Protein AF-A0A6N4RDK8-F1 (afdb_monomer_lite)

pLDDT: mean 70.35, std 12.53, range [32.69, 92.62]

Radius of gyration: 34.6 Å; chains: 1; bounding box: 75×18×101 Å

Organism: Blastochloris viridis (NCBI:txid1079)

Foldseek 3Di:
DDPPPVVCVPVVVNVVVVVVVVVCLLDVVVVVVVLVVLVVVLVVVLVVLVVVLVVVLVVLVVVVVVVVVVLVVVLVVCLVPADDDVSNVVSVVVSVVVVVVVVVVSVVVNVVSVVVSVVVNCVSVVVSVVSVVVSVVVSVVSNVVSVVVVVVVPPDD

InterPro domains:
  IPR010127 Phasin, subfamily 1 [TIGR01841] (52-134)
  IPR018968 Phasin [PF09361] (33-128)

Secondary structure (DSSP, 8-state):
-----HHHHS-HHHHHHHHHHHHHHHS-HHHHHHHHHHHHHHHHHHHHHHHHHHHHHHHHHHHHHHHHHHHHHHHHHHHHT--SHHHHHHHHHHHHHHHHHHHHHHHHHHHHHHHHHHHHHHHHHHHHHHHHHHHHHHHHHHHHHHHHHHHHHHS--

Structure (mmCIF, N/CA/C/O backbone):
data_AF-A0A6N4RDK8-F1
#
_entry.id   AF-A0A6N4RDK8-F1
#
loop_
_atom_site.group_PDB
_atom_site.id
_atom_site.type_symbol
_atom_site.label_atom_id
_atom_site.label_alt_id
_atom_site.label_comp_id
_atom_site.label_asym_id
_atom_site.label_entity_id
_atom_site.label_seq_id
_atom_site.pdbx_PDB_ins_code
_atom_site.Cartn_x
_atom_site.Cartn_y
_atom_site.Cartn_z
_atom_site.occupancy
_atom_site.B_iso_or_equiv
_atom_site.auth_seq_id
_atom_site.auth_comp_id
_atom_site.auth_asym_id
_atom_site.auth_atom_id
_atom_site.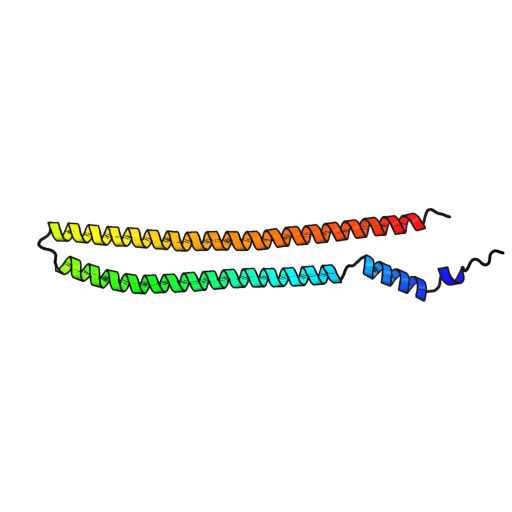pdbx_PDB_model_num
ATOM 1 N N . MET A 1 1 ? 51.344 -2.797 -62.886 1.00 38.66 1 MET A N 1
ATOM 2 C CA . MET A 1 1 ? 50.308 -3.415 -62.033 1.00 38.66 1 MET A CA 1
ATOM 3 C C . MET A 1 1 ? 49.682 -2.332 -61.167 1.00 38.66 1 MET A C 1
ATOM 5 O O . MET A 1 1 ? 50.217 -2.037 -60.115 1.00 38.66 1 MET A O 1
ATOM 9 N N . PHE A 1 2 ? 48.599 -1.712 -61.633 1.00 48.34 2 PHE A N 1
ATOM 10 C CA . PHE A 1 2 ? 47.701 -0.888 -60.812 1.00 48.34 2 PHE A CA 1
ATOM 11 C C . PHE A 1 2 ? 46.300 -1.013 -61.411 1.00 48.34 2 PHE A C 1
ATOM 13 O O . PHE A 1 2 ? 45.778 -0.095 -62.032 1.00 48.34 2 PHE A O 1
ATOM 20 N N . THR A 1 3 ? 45.703 -2.197 -61.294 1.00 42.75 3 THR A N 1
ATOM 21 C CA . THR A 1 3 ? 44.257 -2.352 -61.468 1.00 42.75 3 THR A CA 1
ATOM 22 C C . THR A 1 3 ? 43.606 -1.903 -60.169 1.00 42.75 3 THR A C 1
ATOM 24 O O . THR A 1 3 ? 43.259 -2.718 -59.317 1.00 42.75 3 THR A O 1
ATOM 27 N N . ASN A 1 4 ? 43.524 -0.585 -59.984 1.00 51.09 4 ASN A N 1
ATOM 28 C CA . ASN A 1 4 ? 42.672 -0.016 -58.954 1.00 51.09 4 ASN A CA 1
ATOM 29 C C . ASN A 1 4 ? 41.227 -0.291 -59.362 1.00 51.09 4 ASN A C 1
ATOM 31 O O . ASN A 1 4 ? 40.755 0.199 -60.386 1.00 51.09 4 ASN A O 1
ATOM 35 N N . ASP A 1 5 ? 40.556 -1.093 -58.546 1.00 55.53 5 ASP A N 1
ATOM 36 C CA . ASP A 1 5 ? 39.168 -1.524 -58.681 1.00 55.53 5 ASP A CA 1
ATOM 37 C C . ASP A 1 5 ? 38.210 -0.354 -58.374 1.00 55.53 5 ASP A C 1
ATOM 39 O O . ASP A 1 5 ? 37.462 -0.344 -57.399 1.00 55.53 5 ASP A O 1
ATOM 43 N N . PHE A 1 6 ? 38.297 0.702 -59.187 1.00 49.41 6 PHE A N 1
ATOM 44 C CA . PHE A 1 6 ? 37.495 1.924 -59.079 1.00 49.41 6 PHE A CA 1
ATOM 45 C C . PHE A 1 6 ? 36.000 1.637 -59.307 1.00 49.41 6 PHE A C 1
ATOM 47 O O . PHE A 1 6 ? 35.146 2.349 -58.785 1.00 49.41 6 PHE A O 1
ATOM 54 N N . SER A 1 7 ? 35.690 0.549 -60.020 1.00 55.31 7 SER A N 1
ATOM 55 C CA . SER A 1 7 ? 34.345 -0.001 -60.213 1.00 55.31 7 SER A CA 1
ATOM 56 C C . SER A 1 7 ? 33.687 -0.443 -58.908 1.00 55.31 7 SER A C 1
ATOM 58 O O . SER A 1 7 ? 32.504 -0.186 -58.716 1.00 55.31 7 SER A O 1
ATOM 60 N N . LYS A 1 8 ? 34.443 -1.029 -57.971 1.00 55.22 8 LYS A N 1
ATOM 61 C CA . LYS A 1 8 ? 33.917 -1.423 -56.651 1.00 55.22 8 LYS A CA 1
ATOM 62 C C . LYS A 1 8 ? 33.700 -0.242 -55.707 1.00 55.22 8 LYS A C 1
ATOM 64 O O . LYS A 1 8 ? 32.964 -0.373 -54.736 1.00 55.22 8 LYS A O 1
ATOM 69 N N . MET A 1 9 ? 34.317 0.907 -55.990 1.00 52.38 9 MET A N 1
ATOM 70 C CA . MET A 1 9 ? 34.180 2.134 -55.196 1.00 52.38 9 MET A CA 1
ATOM 71 C C . MET A 1 9 ? 32.867 2.885 -55.477 1.00 52.38 9 MET A C 1
ATOM 73 O O . MET A 1 9 ? 32.430 3.671 -54.643 1.00 52.38 9 MET A O 1
ATOM 77 N N . PHE A 1 10 ? 32.232 2.614 -56.623 1.00 58.69 10 PHE A N 1
ATOM 78 C CA . PHE A 1 10 ? 30.952 3.195 -57.045 1.00 58.69 10 PHE A CA 1
ATOM 79 C C . PHE A 1 10 ? 29.866 2.137 -57.276 1.00 58.69 10 PHE A C 1
ATOM 81 O O . PHE A 1 10 ? 28.835 2.450 -57.865 1.00 58.69 10 PHE A O 1
ATOM 88 N N . ASP A 1 11 ? 30.079 0.897 -56.825 1.00 60.62 11 ASP A N 1
ATOM 89 C CA . ASP A 1 11 ? 29.073 -0.155 -56.929 1.00 60.62 11 ASP A CA 1
ATOM 90 C C . ASP A 1 11 ? 27.922 0.163 -55.956 1.00 60.62 11 ASP A C 1
ATOM 92 O O . ASP A 1 11 ? 28.118 0.117 -54.730 1.00 60.62 11 ASP A O 1
ATOM 96 N N . PRO A 1 12 ? 26.718 0.509 -56.459 1.00 59.56 12 PRO A N 1
ATOM 97 C CA . PRO A 1 12 ? 25.597 0.892 -55.612 1.00 59.56 12 PRO A CA 1
ATOM 98 C C . PRO A 1 12 ? 25.240 -0.219 -54.627 1.00 59.56 12 PRO A C 1
ATOM 100 O O . PRO A 1 12 ? 24.778 0.076 -53.530 1.00 59.56 12 PRO A O 1
ATOM 103 N N . SER A 1 13 ? 25.497 -1.487 -54.967 1.00 68.81 13 SER A N 1
ATOM 104 C CA . SER A 1 13 ? 25.215 -2.625 -54.091 1.00 68.81 13 SER A CA 1
ATOM 105 C C . SER A 1 13 ? 26.138 -2.667 -52.867 1.00 68.81 13 SER A C 1
ATOM 107 O O . SER A 1 13 ? 25.648 -2.823 -51.752 1.00 68.81 13 SER A O 1
ATOM 109 N N . GLN A 1 14 ? 27.442 -2.422 -53.040 1.00 63.94 14 GLN A N 1
ATOM 110 C CA . GLN A 1 14 ? 28.425 -2.324 -51.952 1.00 63.94 14 GLN A CA 1
ATOM 111 C C . GLN A 1 14 ? 28.178 -1.091 -51.084 1.00 63.94 14 GLN A C 1
ATOM 113 O O . GLN A 1 14 ? 28.228 -1.184 -49.858 1.00 63.94 14 GLN A O 1
ATOM 118 N N . TYR A 1 15 ? 27.858 0.056 -51.692 1.00 63.00 15 TYR A N 1
ATOM 119 C CA . TYR A 1 15 ? 27.487 1.260 -50.948 1.00 63.00 15 TYR A CA 1
ATOM 120 C C . TYR A 1 15 ? 26.231 1.020 -50.105 1.00 63.00 15 TYR A C 1
ATOM 122 O O . TYR A 1 15 ? 26.226 1.302 -48.909 1.00 63.00 15 TYR A O 1
ATOM 130 N N . THR A 1 16 ? 25.197 0.414 -50.693 1.00 65.38 16 THR A N 1
ATOM 131 C CA . THR A 1 16 ? 23.946 0.102 -49.989 1.00 65.38 16 THR A CA 1
ATOM 132 C C . THR A 1 16 ? 24.168 -0.941 -48.895 1.00 65.38 16 THR A C 1
ATOM 134 O O . THR A 1 16 ? 23.677 -0.763 -47.788 1.00 65.38 16 THR A O 1
ATOM 137 N N . GLN A 1 17 ? 24.968 -1.982 -49.143 1.00 67.94 17 GLN A N 1
ATOM 138 C CA . GLN A 1 17 ? 25.286 -3.025 -48.164 1.00 67.94 17 GLN A CA 1
ATOM 139 C C . GLN A 1 17 ? 26.137 -2.495 -47.002 1.00 67.94 17 GLN A C 1
ATOM 141 O O . GLN A 1 17 ? 25.875 -2.823 -45.845 1.00 67.94 17 GLN A O 1
ATOM 146 N N . THR A 1 18 ? 27.109 -1.627 -47.285 1.00 64.12 18 THR A N 1
ATOM 147 C CA . THR A 1 18 ? 27.933 -0.970 -46.262 1.00 64.12 18 THR A CA 1
ATOM 148 C C . THR A 1 18 ? 27.104 0.037 -45.471 1.00 64.12 18 THR A C 1
ATOM 150 O O . THR A 1 18 ? 27.217 0.102 -44.251 1.00 64.12 18 THR A O 1
ATOM 153 N N . MET A 1 19 ? 26.207 0.778 -46.129 1.00 62.56 19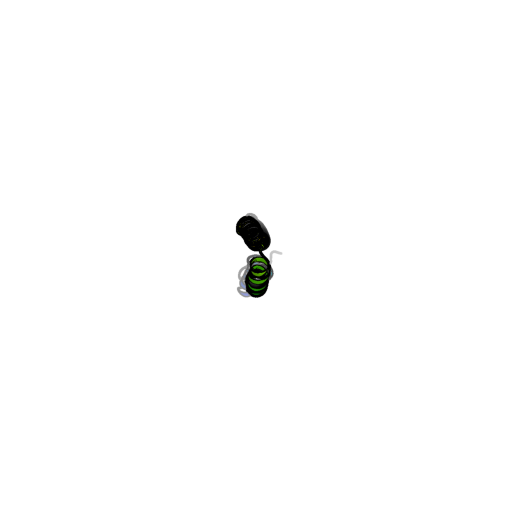 MET A N 1
ATOM 154 C CA . MET A 1 19 ? 25.285 1.696 -45.464 1.00 62.56 19 MET A CA 1
ATOM 155 C C . MET A 1 19 ? 24.247 0.948 -44.622 1.00 62.56 19 MET A C 1
ATOM 157 O O . MET A 1 19 ? 23.927 1.400 -43.532 1.00 62.56 19 MET A O 1
ATOM 161 N N . GLN A 1 20 ? 23.789 -0.228 -45.057 1.00 65.12 20 GLN A N 1
ATOM 162 C CA . GLN A 1 20 ? 22.872 -1.095 -44.316 1.00 65.12 20 GLN A CA 1
ATOM 163 C C . GLN A 1 20 ? 23.553 -1.769 -43.114 1.00 65.12 20 GLN A C 1
ATOM 165 O O . GLN A 1 20 ? 22.984 -1.775 -42.024 1.00 65.12 20 GLN A O 1
ATOM 170 N N . GLN A 1 21 ? 24.789 -2.262 -43.265 1.00 64.25 21 GLN A N 1
ATOM 171 C CA . GLN A 1 21 ? 25.594 -2.767 -42.145 1.00 64.25 21 GLN A CA 1
ATOM 172 C C . GLN A 1 21 ? 25.951 -1.659 -41.153 1.00 64.25 21 GLN A C 1
ATOM 174 O O . GLN A 1 21 ? 25.888 -1.873 -39.945 1.00 64.25 21 GLN A O 1
ATOM 179 N N . ASN A 1 22 ? 26.297 -0.467 -41.642 1.00 61.31 22 ASN A N 1
ATOM 180 C CA . ASN A 1 22 ? 26.548 0.681 -40.783 1.00 61.31 22 ASN A CA 1
ATOM 181 C C . ASN A 1 22 ? 25.260 1.120 -40.089 1.00 61.31 22 ASN A C 1
ATOM 183 O O . ASN A 1 22 ? 25.295 1.316 -38.888 1.00 61.31 22 ASN A O 1
ATOM 187 N N . MET A 1 23 ? 24.114 1.187 -40.772 1.00 58.06 23 MET A N 1
ATOM 188 C CA . MET A 1 23 ? 22.806 1.484 -40.168 1.00 58.06 23 MET A CA 1
ATOM 189 C C . MET A 1 23 ? 22.414 0.469 -39.088 1.00 58.06 23 MET A C 1
ATOM 191 O O . MET A 1 23 ? 21.937 0.873 -38.034 1.00 58.06 23 MET A O 1
ATOM 195 N N . GLN A 1 24 ? 22.664 -0.826 -39.303 1.00 60.03 24 GLN A N 1
ATOM 196 C CA . GLN A 1 24 ? 22.485 -1.862 -38.276 1.00 60.03 24 GLN A CA 1
ATOM 197 C C . GLN A 1 24 ? 23.458 -1.722 -37.096 1.00 60.03 24 GLN A C 1
ATOM 199 O O . GLN A 1 24 ? 23.111 -2.098 -35.983 1.00 60.03 24 GLN A O 1
ATOM 204 N N . LYS A 1 25 ? 24.665 -1.184 -37.310 1.00 58.28 25 LYS A N 1
ATOM 205 C CA . LYS A 1 25 ? 25.612 -0.849 -36.230 1.00 58.28 25 LYS A CA 1
ATOM 206 C C . LYS A 1 25 ? 25.301 0.491 -35.546 1.00 58.28 25 LYS A C 1
ATOM 208 O O . LYS A 1 25 ? 25.641 0.661 -34.382 1.00 58.28 25 LYS A O 1
ATOM 213 N N . PHE A 1 26 ? 24.685 1.437 -36.258 1.00 51.59 26 PHE A N 1
ATOM 214 C CA . PHE A 1 26 ? 24.280 2.760 -35.767 1.00 51.59 26 PHE A CA 1
ATOM 215 C C . PHE A 1 26 ? 22.995 2.686 -34.938 1.00 51.59 26 PHE A C 1
ATOM 217 O O . PHE A 1 26 ? 22.872 3.395 -33.944 1.00 51.59 26 PHE A O 1
ATOM 224 N N . PHE A 1 27 ? 22.060 1.821 -35.330 1.00 56.09 27 PHE A N 1
ATOM 225 C CA . PHE A 1 27 ? 20.856 1.500 -34.577 1.00 56.09 27 PHE A CA 1
ATOM 226 C C . PHE A 1 27 ? 20.929 0.049 -34.114 1.00 56.09 27 PHE A C 1
ATOM 228 O O . PHE A 1 27 ? 20.596 -0.868 -34.866 1.00 56.09 27 PHE A O 1
ATOM 235 N N . ASP A 1 28 ? 21.317 -0.154 -32.855 1.00 64.69 28 ASP A N 1
ATOM 236 C CA . ASP A 1 28 ? 21.134 -1.438 -32.183 1.00 64.69 28 ASP A CA 1
ATOM 237 C C . ASP A 1 28 ? 19.639 -1.646 -31.906 1.00 64.69 28 ASP A C 1
ATOM 239 O O . ASP A 1 28 ? 19.121 -1.421 -30.811 1.00 64.69 28 ASP A O 1
ATOM 243 N N . TRP A 1 29 ? 18.919 -2.052 -32.950 1.00 63.03 29 TRP A N 1
ATOM 244 C CA . TRP A 1 29 ? 17.497 -2.374 -32.891 1.00 63.03 29 TRP A CA 1
ATOM 245 C C . TRP A 1 29 ? 17.192 -3.447 -31.846 1.00 63.03 29 TRP A C 1
ATOM 247 O O . TRP A 1 29 ? 16.086 -3.470 -31.308 1.00 63.03 29 TRP A O 1
ATOM 257 N N . SER A 1 30 ? 18.163 -4.311 -31.531 1.00 63.47 30 SER A N 1
ATOM 258 C CA . SER A 1 30 ? 18.001 -5.341 -30.511 1.00 63.47 30 SER A CA 1
ATOM 259 C C . SER A 1 30 ? 17.973 -4.732 -29.106 1.00 63.47 30 SER A C 1
ATOM 261 O O . SER A 1 30 ? 17.076 -5.064 -28.327 1.00 63.47 30 SER A O 1
ATOM 263 N N . SER A 1 31 ? 18.865 -3.778 -28.802 1.00 62.75 31 SER A N 1
ATOM 264 C CA . SER A 1 31 ? 18.849 -3.094 -27.505 1.00 62.75 31 SER A CA 1
ATOM 265 C C . SER A 1 31 ? 17.671 -2.134 -27.391 1.00 62.75 31 SER A C 1
ATOM 267 O O . SER A 1 31 ? 16.999 -2.140 -26.366 1.00 62.75 31 SER A O 1
ATOM 269 N N . ALA A 1 32 ? 17.304 -1.421 -28.459 1.00 60.53 32 ALA A N 1
ATOM 270 C CA . ALA A 1 32 ? 16.124 -0.556 -28.461 1.00 60.53 32 ALA A CA 1
ATOM 271 C C . ALA A 1 32 ? 14.816 -1.343 -28.231 1.00 60.53 32 ALA A C 1
ATOM 273 O O . ALA A 1 32 ? 13.975 -0.941 -27.420 1.00 60.53 32 ALA A O 1
ATOM 274 N N . ALA A 1 33 ? 14.650 -2.495 -28.893 1.00 69.00 33 ALA A N 1
ATOM 275 C CA . ALA A 1 33 ? 13.503 -3.377 -28.673 1.00 69.00 33 ALA A CA 1
ATOM 276 C C . ALA A 1 33 ? 13.516 -3.997 -27.265 1.00 69.00 33 ALA A C 1
ATOM 278 O O . ALA A 1 33 ? 12.468 -4.094 -26.623 1.00 69.00 33 ALA A O 1
ATOM 279 N N . SER A 1 34 ? 14.698 -4.369 -26.758 1.00 69.69 34 SER A N 1
ATOM 280 C CA . SER A 1 34 ? 14.886 -4.856 -25.387 1.00 69.69 34 SER A CA 1
ATOM 281 C C . SER A 1 34 ? 14.483 -3.805 -24.349 1.00 69.69 34 SER A C 1
ATOM 283 O O . SER A 1 34 ? 13.678 -4.101 -23.469 1.00 69.69 34 SER A O 1
ATOM 285 N N . THR A 1 35 ? 14.963 -2.567 -24.475 1.00 64.19 35 THR A N 1
ATOM 286 C CA . THR A 1 35 ? 14.635 -1.455 -23.571 1.00 64.19 35 THR A CA 1
ATOM 287 C C . THR A 1 35 ? 13.150 -1.108 -23.623 1.00 64.19 35 THR A C 1
ATOM 289 O O . THR A 1 35 ? 12.532 -0.897 -22.583 1.00 64.19 35 THR A O 1
ATOM 292 N N . SER A 1 36 ? 12.531 -1.113 -24.809 1.00 59.72 36 SER A N 1
ATOM 293 C CA . SER A 1 36 ? 11.086 -0.889 -24.946 1.00 59.72 36 SER A CA 1
ATOM 294 C C . SER A 1 36 ? 10.267 -1.986 -24.255 1.00 59.72 36 SER A C 1
ATOM 296 O O . SER A 1 36 ? 9.337 -1.690 -23.501 1.00 59.72 36 SER A O 1
ATOM 298 N N . LYS A 1 37 ? 10.658 -3.256 -24.431 1.00 76.56 37 LYS A N 1
ATOM 299 C CA . LYS A 1 37 ? 10.037 -4.391 -23.739 1.00 76.56 37 LYS A CA 1
ATOM 300 C C . LYS A 1 37 ? 10.213 -4.288 -22.224 1.00 76.56 37 LYS A C 1
ATOM 302 O O . LYS A 1 37 ? 9.245 -4.471 -21.495 1.00 76.56 37 LYS A O 1
ATOM 307 N N . GLN A 1 38 ? 11.413 -3.963 -21.749 1.00 74.06 38 GLN A N 1
ATOM 308 C CA . GLN A 1 38 ? 11.690 -3.786 -20.322 1.00 74.06 38 GLN A CA 1
ATOM 309 C C . GLN A 1 38 ? 10.881 -2.627 -19.725 1.00 74.06 38 GLN A C 1
ATOM 311 O O . GLN A 1 38 ? 10.319 -2.791 -18.648 1.00 74.06 38 GLN A O 1
ATOM 316 N N . ASN A 1 39 ? 10.738 -1.504 -20.436 1.00 67.12 39 ASN A N 1
ATOM 317 C CA . ASN A 1 39 ? 9.908 -0.378 -19.993 1.00 67.12 39 ASN A CA 1
ATOM 318 C C . ASN A 1 39 ? 8.431 -0.781 -19.862 1.00 67.12 39 ASN A C 1
ATOM 320 O O . ASN A 1 39 ? 7.779 -0.428 -18.880 1.00 67.12 39 ASN A O 1
ATOM 324 N N . LEU A 1 40 ? 7.903 -1.548 -20.822 1.00 70.00 40 LEU A N 1
ATOM 325 C CA . LEU A 1 40 ? 6.531 -2.061 -20.758 1.00 70.00 40 LEU A CA 1
ATOM 326 C C . LEU A 1 40 ? 6.333 -3.031 -19.590 1.00 70.00 40 LEU A C 1
ATOM 328 O O . LEU A 1 40 ? 5.322 -2.952 -18.898 1.00 70.00 40 LEU A O 1
ATOM 332 N N . GLU A 1 41 ? 7.289 -3.927 -19.349 1.00 76.25 41 GLU A N 1
ATOM 333 C CA . GLU A 1 41 ? 7.233 -4.852 -18.213 1.00 76.25 41 GLU A CA 1
ATOM 334 C C . GLU A 1 41 ? 7.337 -4.120 -16.868 1.00 76.25 41 GLU A C 1
ATOM 336 O O . GLU A 1 41 ? 6.600 -4.449 -15.942 1.00 76.25 41 GLU A O 1
ATOM 341 N N . ALA A 1 42 ? 8.159 -3.074 -16.764 1.00 67.50 42 ALA A N 1
ATOM 342 C CA . ALA A 1 42 ? 8.243 -2.243 -15.565 1.00 67.50 42 ALA A CA 1
ATOM 343 C C . ALA A 1 42 ? 6.940 -1.479 -15.296 1.00 67.50 42 ALA A C 1
ATOM 345 O O . ALA A 1 42 ? 6.461 -1.456 -14.163 1.00 67.50 42 ALA A O 1
ATOM 346 N N . MET A 1 43 ? 6.309 -0.916 -16.333 1.00 63.50 43 MET A N 1
ATOM 347 C CA . MET A 1 43 ? 4.994 -0.286 -16.189 1.00 63.50 43 MET A CA 1
ATOM 348 C C . MET A 1 43 ? 3.927 -1.291 -15.752 1.00 63.50 43 MET A C 1
ATOM 350 O O . MET A 1 43 ? 3.148 -0.987 -14.852 1.00 63.50 43 MET A O 1
ATOM 354 N N . LYS A 1 44 ? 3.921 -2.505 -16.319 1.00 75.25 44 LYS A N 1
ATOM 355 C CA . LYS A 1 44 ? 3.023 -3.580 -15.868 1.00 75.25 44 LYS A CA 1
ATOM 356 C C . LY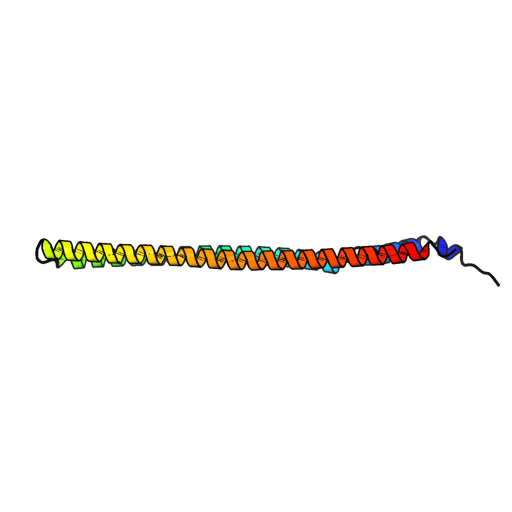S A 1 44 ? 3.270 -3.955 -14.407 1.00 75.25 44 LYS A C 1
ATOM 358 O O . LYS A 1 44 ? 2.307 -4.126 -13.667 1.00 75.25 44 LYS A O 1
ATOM 363 N N . GLN A 1 45 ? 4.530 -4.054 -13.980 1.00 73.00 45 GLN A N 1
ATOM 364 C CA . GLN A 1 45 ? 4.879 -4.346 -12.586 1.00 73.00 45 GLN A CA 1
ATOM 365 C C . GLN A 1 45 ? 4.402 -3.242 -11.640 1.00 73.00 45 GLN A C 1
ATOM 367 O O . GLN A 1 45 ? 3.788 -3.548 -10.622 1.00 73.00 45 GLN A O 1
ATOM 372 N N . VAL A 1 46 ? 4.599 -1.967 -11.990 1.00 70.31 46 VAL A N 1
ATOM 373 C CA . VAL A 1 46 ? 4.077 -0.831 -11.211 1.00 70.31 46 VAL A CA 1
ATOM 374 C C . VAL A 1 46 ? 2.551 -0.874 -11.140 1.00 70.31 46 VAL A C 1
ATOM 376 O O . VAL A 1 46 ? 1.992 -0.744 -10.053 1.00 70.31 46 VAL A O 1
ATOM 379 N N . SER A 1 47 ? 1.867 -1.108 -12.264 1.00 72.38 47 SER A N 1
ATOM 380 C CA . SER A 1 47 ? 0.407 -1.244 -12.283 1.00 72.38 47 SER A CA 1
ATOM 381 C C . SER A 1 47 ? -0.070 -2.392 -11.394 1.00 72.38 47 SER A C 1
ATOM 383 O O . SER A 1 47 ? -0.984 -2.176 -10.605 1.00 72.38 47 SER A O 1
ATOM 385 N N . SER A 1 48 ? 0.583 -3.558 -11.457 1.00 79.12 48 SER A N 1
ATOM 386 C CA . SER A 1 48 ? 0.274 -4.717 -10.606 1.00 79.12 48 SER A CA 1
ATOM 387 C C . SER A 1 48 ? 0.461 -4.400 -9.123 1.00 79.12 48 SER A C 1
ATOM 389 O O . SER A 1 48 ? -0.424 -4.666 -8.318 1.00 79.12 48 SER A O 1
ATOM 391 N N . ILE A 1 49 ? 1.586 -3.781 -8.754 1.00 79.75 49 ILE A N 1
ATOM 392 C CA . ILE A 1 49 ? 1.886 -3.408 -7.366 1.00 79.75 49 ILE A CA 1
ATOM 393 C C . ILE A 1 49 ? 0.838 -2.428 -6.831 1.00 79.75 49 ILE A C 1
ATOM 395 O O . ILE A 1 49 ? 0.372 -2.576 -5.704 1.00 79.75 49 ILE A O 1
ATOM 399 N N . VAL A 1 50 ? 0.435 -1.440 -7.633 1.00 68.12 50 VAL A N 1
ATOM 400 C CA . VAL A 1 50 ? -0.600 -0.476 -7.241 1.00 68.12 50 VAL A CA 1
ATOM 401 C C . VAL A 1 50 ? -1.958 -1.160 -7.083 1.00 68.12 50 VAL A C 1
ATOM 403 O O . VAL A 1 50 ? -2.642 -0.907 -6.090 1.00 68.12 50 VAL A O 1
ATOM 406 N N . THR A 1 51 ? -2.351 -2.044 -8.006 1.00 71.69 51 THR A N 1
ATOM 407 C CA . THR A 1 51 ? -3.619 -2.781 -7.893 1.00 71.69 51 THR A CA 1
ATOM 408 C C . THR A 1 51 ? -3.636 -3.717 -6.690 1.00 71.69 51 THR A C 1
ATOM 410 O O . THR A 1 51 ? -4.638 -3.754 -5.978 1.00 71.69 51 THR A O 1
ATOM 413 N N . ASP A 1 52 ? -2.526 -4.398 -6.402 1.00 82.56 52 ASP A N 1
ATOM 414 C CA . ASP A 1 52 ? -2.389 -5.266 -5.228 1.00 82.56 52 ASP A CA 1
ATOM 415 C C . ASP A 1 52 ? -2.473 -4.456 -3.932 1.00 82.56 52 ASP A C 1
ATOM 417 O O . ASP A 1 52 ? -3.122 -4.869 -2.969 1.00 82.56 52 ASP A O 1
ATOM 421 N N . THR A 1 53 ? -1.868 -3.266 -3.906 1.00 77.12 53 THR A N 1
ATOM 422 C CA . THR A 1 53 ? -1.960 -2.352 -2.765 1.00 77.12 53 THR A CA 1
ATOM 423 C C . THR A 1 53 ? -3.390 -1.875 -2.541 1.00 77.12 53 THR A C 1
ATOM 425 O O . THR A 1 53 ? -3.843 -1.864 -1.398 1.00 77.12 53 THR A O 1
ATOM 428 N N . ILE A 1 54 ? -4.126 -1.530 -3.600 1.00 70.94 54 ILE A N 1
ATOM 429 C CA . ILE A 1 54 ? -5.543 -1.161 -3.487 1.00 70.94 54 ILE A CA 1
ATOM 430 C C . ILE A 1 54 ? -6.358 -2.346 -2.963 1.00 70.94 54 ILE A C 1
ATOM 432 O O . ILE A 1 54 ? -7.087 -2.182 -1.988 1.0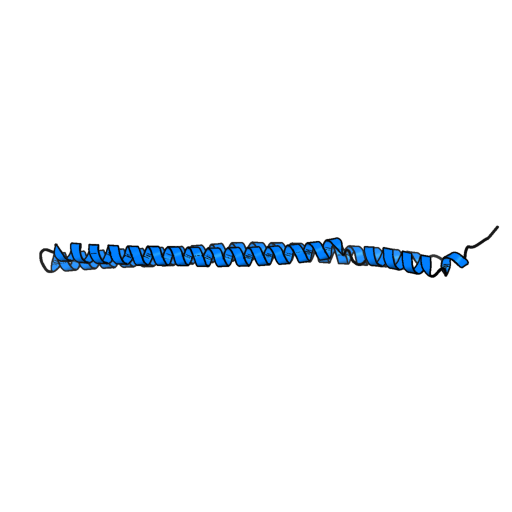0 70.94 54 ILE A O 1
ATOM 436 N N . ALA A 1 55 ? -6.195 -3.538 -3.544 1.00 77.62 55 ALA A N 1
ATOM 437 C CA . ALA A 1 55 ? -6.913 -4.738 -3.121 1.00 77.62 55 ALA A CA 1
ATOM 438 C C . ALA A 1 55 ? -6.656 -5.067 -1.642 1.00 77.62 55 ALA A C 1
ATOM 440 O O . ALA A 1 55 ? -7.590 -5.337 -0.889 1.00 77.62 55 ALA A O 1
ATOM 441 N N . ASN A 1 56 ? -5.403 -4.964 -1.199 1.00 80.81 56 ASN A N 1
ATOM 442 C CA . ASN A 1 56 ? -5.035 -5.211 0.188 1.00 80.81 56 ASN A CA 1
ATOM 443 C C . ASN A 1 56 ? -5.590 -4.134 1.141 1.00 80.81 56 ASN A C 1
ATOM 445 O O . ASN A 1 56 ? -6.103 -4.462 2.209 1.00 80.81 56 ASN A O 1
ATOM 449 N N . CYS A 1 57 ? -5.567 -2.856 0.742 1.00 73.88 57 CYS A N 1
ATOM 450 C CA . CYS A 1 57 ? -6.223 -1.781 1.489 1.00 73.88 57 CYS A CA 1
ATOM 451 C C . CYS A 1 57 ? -7.736 -2.020 1.611 1.00 73.88 57 CYS A C 1
ATOM 453 O O . CYS A 1 57 ? -8.293 -1.843 2.693 1.00 73.88 57 CYS A O 1
ATOM 455 N N . THR A 1 58 ? -8.403 -2.449 0.536 1.00 70.75 58 THR A N 1
ATOM 456 C CA . THR A 1 58 ? -9.835 -2.782 0.546 1.00 70.75 58 THR A CA 1
ATOM 457 C C . THR A 1 58 ? -10.132 -3.972 1.456 1.00 70.75 58 THR A C 1
ATOM 459 O O . THR A 1 58 ? -11.059 -3.900 2.260 1.00 70.75 58 THR A O 1
ATOM 462 N N . GLU A 1 59 ? -9.329 -5.037 1.399 1.00 83.81 59 GLU A N 1
ATOM 463 C CA . GLU A 1 59 ? -9.457 -6.188 2.301 1.00 83.81 59 GLU A CA 1
ATOM 464 C C . GLU A 1 59 ? -9.337 -5.757 3.771 1.00 83.81 59 GLU A C 1
ATOM 466 O O . GLU A 1 59 ? -10.125 -6.177 4.620 1.00 83.81 59 GLU A O 1
ATOM 471 N N . LYS A 1 60 ? -8.390 -4.866 4.081 1.00 80.50 60 LYS A N 1
ATOM 472 C CA . LYS A 1 60 ? -8.221 -4.316 5.432 1.00 80.50 60 LYS A CA 1
ATOM 473 C C . LYS A 1 60 ? -9.378 -3.425 5.863 1.00 80.50 60 LYS A C 1
ATOM 475 O O . LYS A 1 60 ? -9.821 -3.541 7.001 1.00 80.50 60 LYS A O 1
ATOM 480 N N . GLN A 1 61 ? -9.906 -2.582 4.977 1.00 73.75 61 GLN A N 1
ATOM 481 C CA . GLN A 1 61 ? -11.105 -1.786 5.267 1.00 73.75 61 GLN A CA 1
ATOM 482 C C . GLN A 1 61 ? -12.323 -2.678 5.540 1.00 73.75 61 GLN A C 1
ATOM 484 O O . GLN A 1 61 ? -13.103 -2.382 6.442 1.00 73.75 61 GLN A O 1
ATOM 489 N N . PHE A 1 62 ? -12.461 -3.799 4.825 1.00 75.94 62 PHE A N 1
ATOM 490 C CA . PHE A 1 62 ? -13.517 -4.777 5.084 1.00 75.94 62 PHE A CA 1
ATOM 491 C C . PHE A 1 62 ? -13.347 -5.463 6.447 1.00 75.94 62 PHE A C 1
ATOM 493 O O . PHE A 1 62 ? -14.290 -5.509 7.235 1.00 75.94 62 PHE A O 1
ATOM 500 N N . LYS A 1 63 ? -12.132 -5.927 6.768 1.00 83.81 63 LYS A N 1
ATOM 501 C CA . LYS A 1 63 ? -11.815 -6.487 8.095 1.00 83.81 63 LYS A CA 1
ATOM 502 C C . LYS A 1 63 ? -12.066 -5.476 9.210 1.00 83.81 63 LYS A C 1
ATOM 504 O O . LYS A 1 63 ? -12.579 -5.847 10.261 1.00 83.81 63 LYS A O 1
ATOM 509 N N . TYR A 1 64 ? -11.756 -4.201 8.979 1.00 80.81 64 TYR A N 1
ATOM 510 C CA . TYR A 1 64 ? -12.072 -3.143 9.929 1.00 80.81 64 TYR A CA 1
ATOM 511 C C . TYR A 1 64 ? -13.578 -2.991 10.125 1.00 80.81 64 TYR A C 1
ATOM 513 O O . TYR A 1 64 ? -14.023 -3.001 11.264 1.00 80.81 64 TYR A O 1
ATOM 521 N N . ALA A 1 65 ? -14.364 -2.929 9.048 1.00 66.62 65 ALA A N 1
ATOM 522 C CA . ALA A 1 65 ? -15.817 -2.818 9.140 1.00 66.62 65 ALA A CA 1
ATOM 523 C C . ALA A 1 65 ? -16.439 -3.982 9.931 1.00 66.62 65 ALA A C 1
ATOM 525 O O . ALA A 1 65 ? -17.266 -3.753 10.815 1.00 66.62 65 ALA A O 1
ATOM 526 N N . GLN A 1 66 ? -15.993 -5.216 9.669 1.00 78.75 66 GLN A N 1
ATOM 527 C CA . GLN A 1 66 ? -16.407 -6.388 10.444 1.00 78.75 66 GLN A CA 1
ATOM 528 C C . GLN A 1 66 ? -16.038 -6.233 11.925 1.00 78.75 66 GLN A C 1
ATOM 530 O O . GLN A 1 66 ? -16.875 -6.411 12.808 1.00 78.75 66 GLN A O 1
ATOM 535 N N . SER A 1 67 ? -14.799 -5.837 12.196 1.00 81.75 67 SER A N 1
ATOM 536 C CA . SER A 1 67 ? -14.300 -5.706 13.558 1.00 81.75 67 SER A CA 1
ATOM 537 C C . SER A 1 67 ? -14.933 -4.529 14.320 1.00 81.75 67 SER A C 1
ATOM 539 O O . SER A 1 67 ? -15.087 -4.602 15.531 1.00 81.75 67 SER A O 1
ATOM 541 N N . THR A 1 68 ? -15.363 -3.460 13.644 1.00 74.62 68 THR A N 1
ATOM 542 C CA . THR A 1 68 ? -16.146 -2.366 14.247 1.00 74.62 68 THR A CA 1
ATOM 543 C C . THR A 1 68 ? -17.552 -2.819 14.638 1.00 74.62 68 THR A C 1
ATOM 545 O O . THR A 1 68 ? -18.077 -2.382 15.661 1.00 74.62 68 THR A O 1
ATOM 548 N N . MET A 1 69 ? -18.175 -3.701 13.850 1.00 66.81 69 MET A N 1
ATOM 549 C CA . MET A 1 69 ? -19.454 -4.318 14.219 1.00 66.81 69 MET A CA 1
ATOM 550 C C . MET A 1 69 ? -19.316 -5.172 15.484 1.00 66.81 69 MET A C 1
ATOM 552 O O . MET A 1 69 ? -20.155 -5.070 16.379 1.00 66.81 69 MET A O 1
ATOM 556 N N . GLU A 1 70 ? -18.246 -5.960 15.581 1.00 84.88 70 GLU A N 1
ATOM 557 C CA . GLU A 1 70 ? -17.920 -6.752 16.773 1.00 84.88 70 GLU A CA 1
ATOM 558 C C . GLU A 1 70 ? -17.676 -5.848 17.996 1.00 84.88 70 GLU A C 1
ATOM 560 O O . GLU A 1 70 ? -18.324 -6.040 19.028 1.00 84.88 70 GLU A O 1
ATOM 565 N N . ASP A 1 71 ? -16.860 -4.795 17.852 1.00 80.25 71 ASP A N 1
ATOM 566 C CA . ASP A 1 71 ? -16.598 -3.818 18.921 1.00 80.25 71 ASP A CA 1
ATOM 567 C C . ASP A 1 71 ? -17.882 -3.138 19.413 1.00 80.25 71 ASP A C 1
ATOM 569 O O . ASP A 1 71 ? -18.020 -2.847 20.598 1.00 80.25 71 ASP A O 1
ATOM 573 N N . CYS A 1 72 ? -18.832 -2.851 18.515 1.00 69.81 72 CYS A N 1
ATOM 574 C CA . CYS A 1 72 ? -20.092 -2.207 18.877 1.00 69.81 72 CYS A CA 1
ATOM 575 C C . CYS A 1 72 ? -20.956 -3.123 19.754 1.00 69.81 72 CYS A C 1
ATOM 577 O O . CYS A 1 72 ? -21.496 -2.684 20.772 1.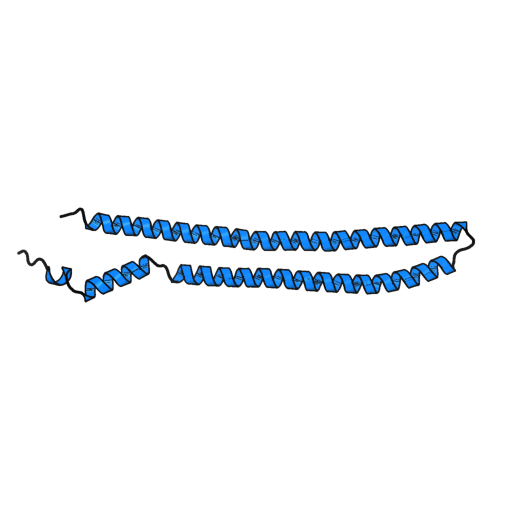00 69.81 72 CYS A O 1
ATOM 579 N N . VAL A 1 73 ? -21.050 -4.407 19.396 1.00 84.38 73 VAL A N 1
ATOM 580 C CA . VAL A 1 73 ? -21.764 -5.415 20.195 1.00 84.38 73 VAL A CA 1
ATOM 581 C C . VAL A 1 73 ? -21.095 -5.595 21.558 1.00 84.38 73 VAL A C 1
ATOM 583 O O . VAL A 1 73 ? -21.782 -5.677 22.579 1.00 84.38 73 VAL A O 1
ATOM 586 N N . GLU A 1 74 ? -19.765 -5.619 21.594 1.00 89.44 74 GLU A N 1
ATOM 587 C CA . GLU A 1 74 ? -19.002 -5.750 22.832 1.00 89.44 74 GLU A CA 1
ATOM 588 C C . GLU A 1 74 ? -19.128 -4.510 23.727 1.00 89.44 74 GLU A C 1
ATOM 590 O O . GLU A 1 74 ? -19.421 -4.648 24.913 1.00 89.44 74 GLU A O 1
ATOM 595 N N . ALA A 1 75 ? -19.036 -3.304 23.162 1.00 75.88 75 ALA A N 1
ATOM 596 C CA . ALA A 1 75 ? -19.244 -2.046 23.875 1.00 75.88 75 ALA A CA 1
ATOM 597 C C . ALA A 1 75 ? -20.650 -1.964 24.490 1.00 75.88 75 ALA A C 1
ATOM 599 O O . ALA A 1 75 ? -20.798 -1.606 25.659 1.00 75.88 75 ALA A O 1
ATOM 600 N N . LEU A 1 76 ? -21.690 -2.355 23.742 1.00 75.81 76 LEU A N 1
ATOM 601 C CA . LEU A 1 76 ? -23.058 -2.431 24.266 1.00 75.81 76 LEU A CA 1
ATOM 602 C C . LEU A 1 76 ? -23.162 -3.426 25.428 1.00 75.81 76 LEU A C 1
ATOM 604 O O . LEU A 1 76 ? -23.806 -3.139 26.440 1.00 75.81 76 LEU A O 1
ATOM 608 N N . ARG A 1 77 ? -22.500 -4.582 25.317 1.00 88.38 77 ARG A N 1
ATOM 609 C CA . ARG A 1 77 ? -22.478 -5.596 26.374 1.00 88.38 77 ARG A CA 1
ATOM 610 C C . ARG A 1 77 ? -21.743 -5.098 27.618 1.00 88.38 77 ARG A C 1
ATOM 612 O O . ARG A 1 77 ? -22.265 -5.238 28.723 1.00 88.38 77 ARG A O 1
ATOM 619 N N . GLU A 1 78 ? -20.582 -4.474 27.466 1.00 85.44 78 GLU A N 1
ATOM 620 C CA . GLU A 1 78 ? -19.823 -3.900 28.576 1.00 85.44 78 GLU A CA 1
ATOM 621 C C . GLU A 1 78 ? -20.612 -2.806 29.299 1.00 85.44 78 GLU A C 1
ATOM 623 O O . GLU A 1 78 ? -20.739 -2.864 30.526 1.00 85.44 78 GLU A O 1
ATOM 628 N N . LEU A 1 79 ? -21.213 -1.868 28.562 1.00 82.06 79 LEU A N 1
ATOM 629 C CA . LEU A 1 79 ? -22.042 -0.806 29.138 1.00 82.06 79 LEU A CA 1
ATOM 630 C C . LEU A 1 79 ? -23.279 -1.369 29.852 1.00 82.06 79 LEU A C 1
ATOM 632 O O . LEU A 1 79 ? -23.619 -0.901 30.936 1.00 82.06 79 LEU A O 1
ATOM 636 N N . SER A 1 80 ? -23.909 -2.425 29.318 1.00 86.25 80 SER A N 1
ATOM 637 C CA . SER A 1 80 ? -25.074 -3.072 29.953 1.00 86.25 80 SER A CA 1
ATOM 638 C C . SER A 1 80 ? -24.766 -3.714 31.313 1.00 86.25 80 SER A C 1
ATOM 640 O O . SER A 1 80 ? -25.670 -3.956 32.109 1.00 86.25 80 SER A O 1
ATOM 642 N N . THR A 1 81 ? -23.488 -3.977 31.594 1.00 92.62 81 THR A N 1
ATOM 643 C CA . THR A 1 81 ? -23.031 -4.563 32.863 1.00 92.62 81 THR A CA 1
ATOM 644 C C . THR A 1 81 ? -22.532 -3.515 33.862 1.00 92.62 81 THR A C 1
ATOM 646 O O . THR A 1 81 ? -21.999 -3.892 34.907 1.00 92.62 81 THR A O 1
ATOM 649 N N . ALA A 1 82 ? -22.664 -2.219 33.552 1.00 89.56 82 ALA A N 1
ATOM 650 C CA . ALA A 1 82 ? -22.227 -1.136 34.426 1.00 89.56 82 ALA A CA 1
ATOM 651 C C . ALA A 1 82 ? -23.065 -1.060 35.715 1.00 89.56 82 ALA A C 1
ATOM 653 O O . ALA A 1 82 ? -24.297 -1.076 35.678 1.00 89.56 82 ALA A O 1
ATOM 654 N N . LYS A 1 83 ? -22.402 -0.937 36.868 1.00 90.81 83 LYS A N 1
ATOM 655 C CA . LYS A 1 83 ? -23.041 -0.822 38.189 1.00 90.81 83 LYS A CA 1
ATOM 656 C C . LYS A 1 83 ? -22.922 0.603 38.728 1.00 90.81 83 LYS A C 1
ATOM 658 O O . LYS A 1 83 ? -22.138 0.881 39.628 1.00 90.81 83 LYS A O 1
ATOM 663 N N . GLY A 1 84 ? -23.737 1.503 38.181 1.00 85.88 84 GLY A N 1
ATOM 664 C CA . GLY A 1 84 ? -23.776 2.916 38.570 1.00 85.88 84 GLY A CA 1
ATOM 665 C C . GLY A 1 84 ? -22.965 3.832 37.649 1.00 85.88 84 GLY A C 1
ATOM 666 O O . GLY A 1 84 ? -22.335 3.387 36.693 1.00 85.88 84 GLY A O 1
ATOM 667 N N . ILE A 1 85 ? -23.025 5.138 37.922 1.00 81.62 85 ILE A N 1
ATOM 668 C CA . ILE A 1 85 ? -22.502 6.188 37.028 1.00 81.62 85 ILE A CA 1
ATOM 669 C C . ILE A 1 85 ? -20.972 6.158 36.932 1.00 81.62 85 ILE A C 1
ATOM 671 O O . ILE A 1 85 ? -20.424 6.361 35.854 1.00 81.62 85 ILE A O 1
ATOM 675 N N . GLU A 1 86 ? -20.276 5.880 38.031 1.00 83.56 86 GLU A N 1
ATOM 676 C CA . GLU A 1 86 ? -18.810 5.844 38.053 1.00 83.56 86 GLU A CA 1
ATOM 677 C C . GLU A 1 86 ? -18.251 4.691 37.200 1.00 83.56 86 GLU A C 1
ATOM 679 O O . GLU A 1 86 ? -17.395 4.908 36.343 1.00 83.56 86 GLU A O 1
ATOM 684 N N . ASP A 1 87 ? -18.814 3.488 37.348 1.00 87.25 87 ASP A N 1
ATOM 685 C CA . ASP A 1 87 ? -18.462 2.313 36.539 1.00 87.25 87 ASP A CA 1
ATOM 686 C C . ASP A 1 87 ? -18.838 2.510 35.059 1.00 87.25 87 ASP A C 1
ATOM 688 O O . ASP A 1 87 ? -18.068 2.176 34.161 1.00 87.25 87 ASP A O 1
ATOM 692 N N . TYR A 1 88 ? -19.980 3.148 34.785 1.00 84.75 88 TYR A N 1
ATOM 693 C CA . TYR A 1 88 ? -20.372 3.522 33.424 1.00 84.75 88 TYR A CA 1
ATOM 694 C C . TYR A 1 88 ? -19.344 4.452 32.759 1.00 84.75 88 TYR A C 1
ATOM 696 O O . TYR A 1 88 ? -18.923 4.204 31.629 1.00 84.75 88 TYR A O 1
ATOM 704 N N . MET A 1 89 ? -18.905 5.504 33.459 1.00 79.50 89 MET A N 1
ATOM 705 C CA . MET A 1 89 ? -17.923 6.466 32.941 1.00 79.50 89 MET A CA 1
ATOM 706 C C . MET A 1 89 ? -16.545 5.829 32.729 1.00 79.50 89 MET A C 1
ATOM 708 O O . MET A 1 89 ? -15.876 6.130 31.735 1.00 79.50 89 MET A O 1
ATOM 712 N N . SER A 1 90 ? -16.140 4.923 33.624 1.00 85.50 90 SER A N 1
ATOM 713 C CA . SER A 1 90 ? -14.916 4.131 33.471 1.00 85.50 90 SER A CA 1
ATOM 714 C C . SER A 1 90 ? -14.961 3.285 32.192 1.00 85.50 90 SER A C 1
ATOM 716 O O . SER A 1 90 ? -14.111 3.441 31.313 1.00 85.50 90 SER A O 1
ATOM 718 N N . LYS A 1 91 ? -16.022 2.484 32.010 1.00 84.00 91 LYS A N 1
ATOM 719 C CA . LYS A 1 91 ? -16.209 1.641 30.815 1.00 84.00 91 LYS A CA 1
ATOM 720 C C . LYS A 1 91 ? -16.294 2.454 29.530 1.00 84.00 91 LYS A C 1
ATOM 722 O O . LYS A 1 91 ? -15.654 2.110 28.544 1.00 84.00 91 LYS A O 1
ATOM 727 N N . GLN A 1 92 ? -17.025 3.568 29.539 1.00 72.88 92 GLN A N 1
ATOM 728 C CA . GLN A 1 92 ? -17.111 4.464 28.386 1.00 72.88 92 GLN A CA 1
ATOM 729 C C . GLN A 1 92 ? -15.733 5.017 27.987 1.00 72.88 92 GLN A C 1
ATOM 731 O O . GLN A 1 92 ? -15.420 5.115 26.797 1.00 72.88 92 GLN A O 1
ATOM 736 N N . THR A 1 93 ? -14.900 5.366 28.970 1.00 78.75 93 THR A N 1
ATOM 737 C CA . THR A 1 93 ? -13.532 5.851 28.740 1.00 78.75 93 THR A CA 1
ATOM 738 C C . THR A 1 93 ? -12.653 4.750 28.154 1.00 78.75 93 THR A C 1
ATOM 740 O O . THR A 1 93 ? -11.918 4.996 27.197 1.00 78.75 93 THR A O 1
ATOM 743 N N . GLU A 1 94 ? -12.757 3.527 28.669 1.00 84.44 94 GLU A N 1
ATOM 744 C CA . GLU A 1 94 ? -11.979 2.382 28.195 1.00 84.44 94 GLU A CA 1
ATOM 745 C C . GLU A 1 94 ? -12.383 1.945 26.778 1.00 84.44 94 GLU A C 1
ATOM 747 O O . GLU A 1 94 ? -11.516 1.764 25.921 1.00 84.44 94 GLU A O 1
ATOM 752 N N . ILE A 1 95 ? -13.686 1.914 26.476 1.00 78.88 95 ILE A N 1
ATOM 753 C CA . ILE A 1 95 ? -14.221 1.714 25.118 1.00 78.88 95 ILE A CA 1
ATOM 754 C C . ILE A 1 95 ? -13.669 2.779 24.163 1.00 78.88 95 ILE A C 1
ATOM 756 O O . ILE A 1 95 ? -13.184 2.454 23.077 1.00 78.88 95 ILE A O 1
ATOM 760 N N . SER A 1 96 ? -13.689 4.050 24.576 1.00 65.94 96 SER A N 1
ATOM 761 C CA . SER A 1 96 ? -13.193 5.164 23.758 1.00 65.94 96 SER A CA 1
ATOM 762 C C . SER A 1 96 ? -11.687 5.058 23.507 1.00 65.94 96 SER A C 1
ATOM 764 O O . SER A 1 96 ? -11.233 5.263 22.381 1.00 65.94 96 SER A O 1
ATOM 766 N N . LYS A 1 97 ? -10.911 4.684 24.531 1.00 82.12 97 LYS A N 1
ATOM 767 C CA . LYS A 1 97 ? -9.465 4.465 24.421 1.00 82.12 97 LYS A CA 1
ATOM 768 C C . LYS A 1 97 ? -9.147 3.338 23.440 1.00 82.12 97 LYS A C 1
ATOM 770 O O . LYS A 1 97 ? -8.367 3.557 22.516 1.00 82.12 97 LYS A O 1
ATOM 775 N N . ARG A 1 98 ? -9.791 2.174 23.579 1.00 86.00 98 ARG A N 1
ATOM 776 C CA . ARG A 1 98 ? -9.592 1.041 22.656 1.00 86.00 98 ARG A CA 1
ATOM 777 C C . ARG A 1 98 ? -9.984 1.407 21.224 1.00 86.00 98 ARG A C 1
ATOM 779 O O . ARG A 1 98 ? -9.251 1.091 20.290 1.00 86.00 98 ARG A O 1
ATOM 786 N N . SER A 1 99 ? -11.087 2.137 21.040 1.00 71.56 99 SER A N 1
ATOM 787 C CA . SER A 1 99 ? -11.499 2.625 19.718 1.00 71.56 99 SER A CA 1
ATOM 788 C C . SER A 1 99 ? -10.467 3.578 19.099 1.00 71.56 99 SER A C 1
ATOM 790 O O . SER A 1 99 ? -10.221 3.507 17.894 1.00 71.56 99 SER A O 1
ATOM 792 N N . ALA A 1 100 ? -9.855 4.459 19.896 1.00 69.81 100 ALA A N 1
ATOM 793 C CA . ALA A 1 100 ? -8.826 5.387 19.430 1.00 69.81 100 ALA A CA 1
ATOM 794 C C . ALA A 1 100 ? -7.518 4.666 19.060 1.00 69.81 100 ALA A C 1
ATOM 796 O O . ALA A 1 100 ? -6.966 4.913 17.988 1.00 69.81 100 ALA A O 1
ATOM 797 N N . GLU A 1 101 ? -7.058 3.732 19.898 1.00 86.88 101 GLU A N 1
ATOM 798 C CA . GLU A 1 101 ? -5.871 2.906 19.631 1.00 86.88 101 GLU A CA 1
ATOM 799 C C . GLU A 1 101 ? -6.043 2.078 18.350 1.00 86.88 101 GLU A C 1
ATOM 801 O O . GLU A 1 101 ? -5.140 2.013 17.513 1.00 86.88 101 GLU A O 1
ATOM 806 N N . LYS A 1 102 ? -7.236 1.511 18.142 1.00 81.50 102 LYS A N 1
ATOM 807 C CA . LYS A 1 102 ? -7.570 0.746 16.937 1.00 81.50 102 LYS A CA 1
ATOM 808 C C . LYS A 1 102 ? -7.566 1.618 15.682 1.00 81.50 102 LYS A C 1
ATOM 810 O O . LYS A 1 102 ? -6.926 1.260 14.694 1.00 81.50 102 LYS A O 1
ATOM 815 N N . ALA A 1 103 ? -8.213 2.784 15.724 1.00 72.06 103 ALA A N 1
ATOM 816 C CA . ALA A 1 103 ? -8.206 3.732 14.608 1.00 72.06 103 ALA A CA 1
ATOM 817 C C . ALA A 1 103 ? -6.780 4.195 14.256 1.00 72.06 103 ALA A C 1
ATOM 819 O O . ALA A 1 103 ? -6.411 4.246 13.081 1.00 72.06 103 ALA A O 1
ATOM 820 N N . GLN A 1 104 ? -5.953 4.472 15.269 1.00 82.00 104 GLN A N 1
ATOM 821 C CA . GLN A 1 104 ? -4.551 4.832 15.077 1.00 82.00 104 GLN A CA 1
ATOM 822 C C . GLN A 1 104 ? -3.747 3.688 14.447 1.00 82.00 104 GLN A C 1
ATOM 824 O O . GLN A 1 104 ? -2.976 3.928 13.516 1.00 82.00 104 GLN A O 1
ATOM 829 N N . SER A 1 105 ? -3.936 2.455 14.920 1.00 86.31 105 SER A N 1
ATOM 830 C CA . SER A 1 105 ? -3.267 1.270 14.377 1.00 86.31 105 SER A CA 1
ATOM 831 C C . SER A 1 105 ? -3.583 1.079 12.889 1.00 86.31 105 SER A C 1
ATOM 833 O O . SER A 1 105 ? -2.670 0.920 12.078 1.00 86.31 105 SER A O 1
ATOM 835 N N . ILE A 1 106 ? -4.852 1.219 12.501 1.00 79.50 106 ILE A N 1
ATOM 836 C CA . ILE A 1 106 ? -5.291 1.100 11.102 1.00 79.50 106 ILE A CA 1
ATOM 837 C C . ILE A 1 106 ? -4.686 2.202 10.233 1.00 79.50 106 ILE A C 1
ATOM 839 O O . ILE A 1 106 ? -4.178 1.929 9.143 1.00 79.50 106 ILE A O 1
ATOM 843 N N . ALA A 1 107 ? -4.695 3.446 10.716 1.00 71.00 107 ALA A N 1
ATOM 844 C CA . ALA A 1 107 ? -4.093 4.564 9.999 1.00 71.00 107 ALA A CA 1
ATOM 845 C C . ALA A 1 107 ? -2.584 4.351 9.779 1.00 71.00 107 ALA A C 1
ATOM 847 O O . ALA A 1 107 ? -2.070 4.602 8.685 1.00 71.00 107 ALA A O 1
ATOM 848 N N . GLN A 1 108 ? -1.874 3.839 10.789 1.00 87.19 108 GLN A N 1
ATOM 849 C CA . GLN A 1 108 ? -0.456 3.494 10.677 1.00 87.19 108 GLN A CA 1
ATOM 850 C C . GLN A 1 108 ? -0.214 2.348 9.696 1.00 87.19 108 GLN A C 1
ATOM 852 O O . GLN A 1 108 ? 0.749 2.397 8.927 1.00 87.19 108 GLN A O 1
ATOM 857 N N . GLU A 1 109 ? -1.074 1.333 9.690 1.00 86.00 109 GLU A N 1
ATOM 858 C CA . GLU A 1 109 ? -0.932 0.184 8.805 1.00 86.00 109 GLU A CA 1
ATOM 859 C C . GLU A 1 109 ? -1.133 0.573 7.334 1.00 86.00 109 GLU A C 1
ATOM 861 O O . GLU A 1 109 ? -0.292 0.245 6.491 1.00 86.00 109 GLU A O 1
ATOM 866 N N . ILE A 1 110 ? -2.185 1.346 7.034 1.00 75.44 110 ILE A N 1
ATOM 867 C CA . ILE A 1 110 ? -2.444 1.891 5.691 1.00 75.44 110 ILE A CA 1
ATOM 868 C C . ILE A 1 110 ? -1.288 2.802 5.255 1.00 75.44 110 ILE A C 1
ATOM 870 O O . ILE A 1 110 ? -0.778 2.667 4.142 1.00 75.44 110 ILE A O 1
ATOM 874 N N . SER A 1 111 ? -0.819 3.688 6.139 1.00 75.69 111 SER A N 1
ATOM 875 C CA . SER A 1 111 ? 0.307 4.587 5.852 1.00 75.69 111 SER A CA 1
ATOM 876 C C . SER A 1 111 ? 1.597 3.816 5.557 1.00 75.69 111 SER A C 1
ATOM 878 O O . SER A 1 111 ? 2.268 4.072 4.558 1.00 75.69 111 SER A O 1
ATOM 880 N N . THR A 1 112 ? 1.916 2.808 6.370 1.00 88.38 112 THR A N 1
ATOM 881 C CA . THR A 1 112 ? 3.092 1.946 6.174 1.00 88.38 112 THR A CA 1
ATOM 882 C C . THR A 1 112 ? 3.014 1.201 4.846 1.00 88.38 112 THR A C 1
ATOM 884 O O . THR A 1 112 ? 4.013 1.061 4.138 1.00 88.38 112 THR A O 1
ATOM 887 N N . GLN A 1 113 ? 1.830 0.713 4.485 1.00 82.50 113 GLN A N 1
ATOM 888 C CA . GLN A 1 113 ? 1.613 0.012 3.228 1.00 82.50 113 GLN A CA 1
ATOM 889 C C . GLN A 1 113 ? 1.777 0.931 2.017 1.00 82.50 113 GLN A C 1
ATOM 891 O O . GLN A 1 113 ? 2.426 0.548 1.039 1.00 82.50 113 GLN A O 1
ATOM 896 N N . TRP A 1 114 ? 1.272 2.160 2.105 1.00 73.56 114 TRP A N 1
ATOM 897 C CA . TRP A 1 114 ? 1.470 3.173 1.076 1.00 73.56 114 TRP A CA 1
ATOM 898 C C . TRP A 1 114 ? 2.948 3.542 0.912 1.00 73.56 114 TRP A C 1
ATOM 900 O O . TRP A 1 114 ? 3.466 3.504 -0.201 1.00 73.56 114 TRP A O 1
ATOM 910 N N . GLN A 1 115 ? 3.661 3.790 2.015 1.00 84.38 115 GLN A N 1
ATOM 911 C CA . GLN A 1 115 ? 5.096 4.098 1.996 1.00 84.38 115 GLN A CA 1
ATOM 912 C C . GLN A 1 115 ? 5.920 2.962 1.375 1.00 84.38 115 GLN A C 1
ATOM 914 O O . GLN A 1 115 ? 6.766 3.202 0.515 1.00 84.38 115 GLN A O 1
ATOM 919 N N . LYS A 1 116 ? 5.636 1.704 1.741 1.00 87.50 116 LYS A N 1
ATOM 920 C CA . LYS A 1 116 ? 6.285 0.530 1.129 1.00 87.50 116 LYS A CA 1
ATOM 921 C C . LYS A 1 116 ? 5.999 0.430 -0.370 1.00 87.50 116 LYS A C 1
ATOM 923 O O . LYS A 1 116 ? 6.888 0.068 -1.134 1.00 87.50 116 LYS A O 1
ATOM 928 N N . THR A 1 117 ? 4.773 0.733 -0.790 1.00 81.81 117 THR A N 1
ATOM 929 C CA . THR A 1 117 ? 4.373 0.728 -2.207 1.00 81.81 117 THR A CA 1
ATOM 930 C C . THR A 1 11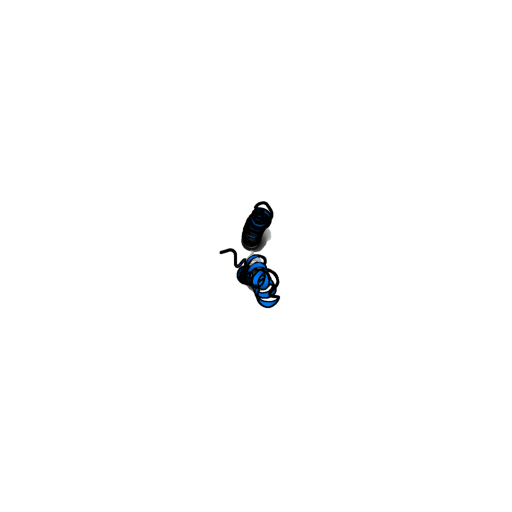7 ? 5.119 1.806 -2.982 1.00 81.81 117 THR A C 1
ATOM 932 O O . THR A 1 117 ? 5.701 1.524 -4.024 1.00 81.81 117 THR A O 1
ATOM 935 N N . GLN A 1 118 ? 5.168 3.023 -2.438 1.00 74.31 118 GLN A N 1
ATOM 936 C CA . GLN A 1 118 ? 5.897 4.141 -3.023 1.00 74.31 118 GLN A CA 1
ATOM 937 C C . GLN A 1 118 ? 7.387 3.821 -3.182 1.00 74.31 118 GLN A C 1
ATOM 939 O O . GLN A 1 118 ? 7.934 4.053 -4.257 1.00 74.31 118 GLN A O 1
ATOM 944 N N . ALA A 1 119 ? 8.022 3.249 -2.152 1.00 86.50 119 ALA A N 1
ATOM 945 C CA . ALA A 1 119 ? 9.422 2.837 -2.212 1.00 86.50 119 ALA A CA 1
ATOM 946 C C . ALA A 1 119 ? 9.660 1.814 -3.336 1.00 86.50 119 ALA A C 1
ATOM 948 O O . ALA A 1 119 ? 10.497 2.045 -4.200 1.00 86.50 119 ALA A O 1
ATOM 949 N N . LYS A 1 120 ? 8.844 0.752 -3.409 1.00 83.00 120 LYS A N 1
ATOM 950 C CA . LYS A 1 120 ? 8.946 -0.267 -4.471 1.00 83.00 120 LYS A CA 1
ATOM 951 C C . LYS A 1 120 ? 8.783 0.318 -5.875 1.00 83.00 120 LYS A C 1
ATOM 953 O O . LYS A 1 120 ? 9.555 -0.012 -6.769 1.00 83.00 120 LYS A O 1
ATOM 958 N N . CYS A 1 121 ? 7.792 1.185 -6.082 1.00 76.00 121 CYS A N 1
ATOM 959 C CA . CYS A 1 121 ? 7.592 1.842 -7.374 1.00 76.00 121 CYS A CA 1
ATOM 960 C C . CYS A 1 121 ? 8.769 2.766 -7.724 1.00 76.00 121 CYS A C 1
ATOM 962 O O . CYS A 1 121 ? 9.215 2.779 -8.869 1.00 76.00 121 CYS A O 1
ATOM 964 N N . SER A 1 122 ? 9.291 3.508 -6.743 1.00 73.12 122 SER A N 1
ATOM 965 C CA . SER A 1 122 ? 10.455 4.381 -6.916 1.00 73.12 122 SER A CA 1
ATOM 966 C C . SER A 1 122 ? 11.711 3.593 -7.285 1.00 73.12 122 SER A C 1
ATOM 968 O O . SER A 1 122 ? 12.456 4.031 -8.159 1.00 73.12 122 SER A O 1
ATOM 970 N N . ASP A 1 123 ? 11.929 2.430 -6.672 1.00 84.19 123 ASP A N 1
ATOM 971 C CA . ASP A 1 123 ? 13.062 1.555 -6.980 1.00 84.19 123 ASP A CA 1
ATOM 972 C C . ASP A 1 123 ? 12.982 1.038 -8.420 1.00 84.19 123 ASP A C 1
ATOM 974 O O . ASP A 1 123 ? 13.956 1.153 -9.164 1.00 84.19 123 ASP A O 1
ATOM 978 N N . ILE A 1 124 ? 11.806 0.563 -8.854 1.00 78.69 124 ILE A N 1
ATOM 979 C CA . ILE A 1 124 ? 11.579 0.097 -10.233 1.00 78.69 124 ILE A CA 1
ATOM 980 C C . ILE A 1 124 ? 11.834 1.229 -11.235 1.00 78.69 124 ILE A C 1
ATOM 982 O O . ILE A 1 124 ? 12.564 1.045 -12.207 1.00 78.69 124 ILE A O 1
ATOM 986 N N . ILE A 1 125 ? 11.278 2.421 -10.994 1.00 73.06 125 ILE A N 1
ATOM 987 C CA . ILE A 1 125 ? 11.457 3.581 -11.882 1.00 73.06 125 ILE A CA 1
ATOM 988 C C . ILE A 1 125 ? 12.924 4.029 -11.916 1.00 73.06 125 ILE A C 1
ATOM 990 O O . ILE A 1 125 ? 13.449 4.345 -12.987 1.00 73.06 125 ILE A O 1
ATOM 994 N N . SER A 1 126 ? 13.600 4.045 -10.766 1.00 75.44 126 SER A N 1
ATOM 995 C CA . SER A 1 126 ? 15.011 4.434 -10.667 1.00 75.44 126 SER A CA 1
ATOM 996 C C . SER A 1 126 ? 15.901 3.446 -11.413 1.00 75.44 126 SER A C 1
ATOM 998 O O . SER A 1 126 ? 16.731 3.860 -12.220 1.00 75.44 126 SER A O 1
ATOM 1000 N N . GLN A 1 127 ? 15.671 2.144 -11.227 1.00 79.94 127 GLN A N 1
ATOM 1001 C CA . GLN A 1 127 ? 16.375 1.089 -11.950 1.00 79.94 127 GLN A CA 1
ATOM 1002 C C . GLN A 1 127 ? 16.169 1.224 -13.464 1.00 79.94 127 GLN A C 1
ATOM 1004 O O . GLN A 1 127 ? 17.142 1.202 -14.217 1.00 79.94 127 GLN A O 1
ATOM 1009 N N . GLN A 1 128 ? 14.931 1.459 -13.907 1.00 73.94 128 GLN A N 1
ATOM 1010 C CA . GLN A 1 128 ? 14.605 1.657 -15.321 1.00 73.94 128 GLN A CA 1
ATOM 1011 C C . GLN A 1 128 ? 15.304 2.889 -15.913 1.00 73.94 128 GLN A C 1
ATOM 1013 O O . GLN A 1 128 ? 15.804 2.864 -17.041 1.00 73.94 128 GLN A O 1
ATOM 1018 N N . THR A 1 129 ? 15.354 3.975 -15.141 1.00 62.44 129 THR A N 1
ATOM 1019 C CA . THR A 1 129 ? 16.004 5.231 -15.530 1.00 62.44 129 THR A CA 1
ATOM 1020 C C . THR A 1 129 ? 17.507 5.027 -15.692 1.00 62.44 129 THR A C 1
ATOM 1022 O O . THR A 1 129 ? 18.065 5.401 -16.725 1.00 62.44 129 THR A O 1
ATOM 1025 N N . SER A 1 130 ? 18.155 4.358 -14.734 1.00 72.75 130 SER A N 1
ATOM 1026 C CA . SER A 1 130 ? 19.573 3.995 -14.816 1.00 72.75 130 SER A CA 1
ATOM 1027 C C . SER A 1 130 ? 19.871 3.104 -16.022 1.00 72.75 130 SER A C 1
ATOM 1029 O O . SER A 1 130 ? 20.801 3.386 -16.775 1.00 72.75 130 SER A O 1
ATOM 1031 N N . GLN A 1 131 ? 19.042 2.090 -16.271 1.00 71.25 131 GLN A N 1
ATOM 1032 C CA . GLN A 1 131 ? 19.210 1.164 -17.394 1.00 71.25 131 GLN A CA 1
ATOM 1033 C C . GLN A 1 131 ? 19.022 1.862 -18.755 1.00 71.25 131 GLN A C 1
ATOM 1035 O O . GLN A 1 131 ? 19.746 1.595 -19.719 1.00 71.25 131 GLN A O 1
ATOM 1040 N N . THR A 1 132 ? 18.099 2.826 -18.830 1.00 64.81 132 THR A N 1
ATOM 1041 C CA . THR A 1 132 ? 17.898 3.676 -20.015 1.00 64.81 132 THR A CA 1
ATOM 1042 C C . THR A 1 132 ? 19.098 4.599 -20.250 1.00 64.81 132 THR A C 1
ATOM 1044 O O . THR A 1 132 ? 19.564 4.728 -21.382 1.00 64.81 132 THR A O 1
ATOM 1047 N N . LEU A 1 133 ? 19.648 5.201 -19.190 1.00 67.12 133 LEU A N 1
ATOM 1048 C CA . LEU A 1 133 ? 20.855 6.036 -19.246 1.00 67.12 133 LEU A CA 1
ATOM 1049 C C . LEU A 1 133 ? 22.096 5.245 -19.681 1.00 67.12 133 LEU A C 1
ATOM 1051 O O . LEU A 1 133 ? 22.878 5.735 -20.497 1.00 67.12 133 LEU A O 1
ATOM 1055 N N . GLU A 1 134 ? 22.267 4.016 -19.194 1.00 74.25 134 GLU A N 1
ATOM 1056 C CA . GLU A 1 134 ? 23.338 3.115 -19.636 1.00 74.25 134 GLU A CA 1
ATOM 1057 C C . GLU A 1 134 ? 23.199 2.748 -21.114 1.00 74.25 134 GLU A C 1
ATOM 1059 O O . GLU A 1 134 ? 24.176 2.818 -21.865 1.00 74.25 134 GLU A O 1
ATOM 1064 N N . THR A 1 135 ? 21.979 2.440 -21.557 1.00 65.44 135 THR A N 1
ATOM 1065 C CA . THR A 1 135 ? 21.684 2.147 -22.967 1.00 65.44 135 THR A CA 1
ATOM 1066 C C . THR A 1 135 ? 21.989 3.358 -23.854 1.00 65.44 135 THR A C 1
ATOM 1068 O O . THR A 1 135 ? 22.642 3.226 -24.893 1.00 65.44 135 THR A O 1
ATOM 1071 N N . PHE A 1 136 ? 21.604 4.563 -23.422 1.00 64.19 136 PHE A N 1
ATOM 1072 C CA . PHE A 1 136 ? 21.907 5.804 -24.134 1.00 64.19 136 PHE A CA 1
ATOM 1073 C C . PHE A 1 136 ? 23.415 6.076 -24.196 1.00 64.19 136 PHE A C 1
ATOM 1075 O O . PHE A 1 136 ? 23.940 6.396 -25.261 1.00 64.19 136 PHE A O 1
ATOM 1082 N N . LYS A 1 137 ? 24.141 5.883 -23.088 1.00 66.19 137 LYS A N 1
ATOM 1083 C CA . LYS A 1 137 ? 25.604 6.024 -23.034 1.00 66.19 137 LYS A CA 1
ATOM 1084 C C . LYS A 1 137 ? 26.308 5.025 -23.954 1.00 66.19 137 LYS A C 1
ATOM 1086 O O . LYS A 1 137 ? 27.241 5.407 -24.663 1.00 66.19 137 LYS A O 1
ATOM 1091 N N . SER A 1 138 ? 25.869 3.768 -23.963 1.00 65.88 138 SER A N 1
ATOM 1092 C CA . SER A 1 138 ? 26.392 2.729 -24.860 1.00 65.88 138 SER A CA 1
ATOM 1093 C C . SER A 1 138 ? 26.157 3.096 -26.328 1.00 65.88 138 SER A C 1
ATOM 1095 O O . SER A 1 138 ? 27.084 3.061 -27.140 1.00 65.88 138 SER A O 1
ATOM 1097 N N . THR A 1 139 ? 24.952 3.572 -26.648 1.00 60.12 139 THR A N 1
ATOM 1098 C CA . THR A 1 139 ? 24.583 4.029 -27.996 1.00 60.12 139 THR A CA 1
ATOM 1099 C C . THR A 1 139 ? 25.416 5.239 -28.425 1.00 60.12 139 THR A C 1
ATOM 1101 O O . THR A 1 139 ? 25.979 5.242 -29.516 1.00 60.12 139 THR A O 1
ATOM 1104 N N . ALA A 1 140 ? 25.589 6.236 -27.552 1.00 56.34 140 ALA A N 1
ATOM 1105 C CA . ALA A 1 140 ? 26.410 7.417 -27.816 1.00 56.34 140 ALA A CA 1
ATOM 1106 C C . ALA A 1 140 ? 27.900 7.074 -27.989 1.00 56.34 140 ALA A C 1
ATOM 1108 O O . ALA A 1 140 ? 28.562 7.615 -28.872 1.00 56.34 140 ALA A O 1
ATOM 1109 N N . THR A 1 141 ? 28.425 6.140 -27.190 1.00 66.81 141 THR A N 1
ATOM 1110 C CA . THR A 1 141 ? 29.812 5.655 -27.305 1.00 66.81 141 THR A CA 1
ATOM 1111 C C . THR A 1 141 ? 30.010 4.883 -28.607 1.00 66.81 141 THR A C 1
ATOM 1113 O O . THR A 1 141 ? 31.009 5.079 -29.298 1.00 66.81 141 THR A O 1
ATOM 1116 N N . THR A 1 142 ? 29.033 4.063 -28.994 1.00 65.25 142 THR A N 1
ATOM 1117 C CA . THR A 1 142 ? 29.043 3.313 -30.257 1.00 65.25 142 THR A CA 1
ATOM 1118 C C . THR A 1 142 ? 28.975 4.263 -31.453 1.00 65.25 142 THR A C 1
ATOM 1120 O O . THR A 1 142 ? 29.791 4.152 -32.367 1.00 65.25 142 THR A O 1
ATOM 1123 N N . ALA A 1 143 ? 28.096 5.268 -31.405 1.00 55.56 143 ALA A N 1
ATOM 1124 C CA . ALA A 1 143 ? 27.975 6.306 -32.426 1.00 55.56 143 ALA A CA 1
ATOM 1125 C C . ALA A 1 143 ? 29.252 7.156 -32.555 1.00 55.56 143 ALA A C 1
ATOM 1127 O O . ALA A 1 143 ? 29.722 7.392 -33.667 1.00 55.56 143 ALA A O 1
ATOM 1128 N N . ALA A 1 144 ? 29.863 7.565 -31.437 1.00 57.31 144 ALA A N 1
ATOM 1129 C CA . ALA A 1 144 ? 31.128 8.302 -31.431 1.00 57.31 144 ALA A CA 1
ATOM 1130 C C . ALA A 1 144 ? 32.291 7.463 -31.985 1.00 57.31 144 ALA A C 1
ATOM 1132 O O . ALA A 1 144 ? 33.117 7.965 -32.749 1.00 57.31 144 ALA A O 1
ATOM 1133 N N . THR A 1 145 ? 32.342 6.173 -31.646 1.00 61.72 145 THR A N 1
ATOM 1134 C CA . THR A 1 145 ? 33.360 5.247 -32.162 1.00 61.72 145 THR A CA 1
ATOM 1135 C C . THR A 1 145 ? 33.190 5.032 -33.668 1.00 61.72 145 THR A C 1
ATOM 1137 O O . THR A 1 145 ? 34.164 5.135 -34.411 1.00 61.72 145 THR A O 1
ATOM 1140 N N . ALA A 1 146 ? 31.954 4.842 -34.138 1.00 56.66 146 ALA A N 1
ATOM 1141 C CA . ALA A 1 146 ? 31.627 4.703 -35.556 1.00 56.66 146 ALA A CA 1
ATOM 1142 C C . ALA A 1 146 ? 31.940 5.976 -36.364 1.00 56.66 146 ALA A C 1
ATOM 1144 O O . ALA A 1 146 ? 32.519 5.890 -37.448 1.00 56.66 146 ALA A O 1
ATOM 1145 N N . ALA A 1 147 ? 31.639 7.161 -35.820 1.00 55.38 147 ALA A N 1
ATOM 1146 C CA . ALA A 1 147 ? 31.997 8.444 -36.428 1.00 55.38 147 ALA A CA 1
ATOM 1147 C C . ALA A 1 147 ? 33.522 8.619 -36.547 1.00 55.38 147 ALA A C 1
ATOM 1149 O O . ALA A 1 147 ? 34.021 9.096 -37.566 1.00 55.38 147 ALA A O 1
ATOM 1150 N N . LYS A 1 148 ? 34.282 8.166 -35.540 1.00 55.16 148 LYS A N 1
ATOM 1151 C CA . LYS A 1 148 ? 35.751 8.191 -35.556 1.00 55.16 148 LYS A CA 1
ATOM 1152 C C . LYS A 1 148 ? 36.337 7.224 -36.594 1.00 55.16 148 LYS A C 1
ATOM 1154 O O . LYS A 1 148 ? 37.299 7.575 -37.272 1.00 55.16 148 LYS A O 1
ATOM 1159 N N . SER A 1 149 ? 35.737 6.044 -36.771 1.00 55.31 149 SER A N 1
ATOM 1160 C CA . SER A 1 149 ? 36.112 5.090 -37.826 1.00 55.31 149 SER A CA 1
ATOM 1161 C C . SER A 1 149 ? 35.812 5.618 -39.235 1.00 55.31 149 SER A C 1
ATOM 1163 O O . SER A 1 149 ? 36.640 5.439 -40.126 1.00 55.31 149 SER A O 1
ATOM 1165 N N . ALA A 1 150 ? 34.686 6.317 -39.423 1.00 49.78 150 ALA A N 1
ATOM 1166 C CA . ALA A 1 150 ? 34.319 6.953 -40.692 1.00 49.78 150 ALA A CA 1
ATOM 1167 C C . ALA A 1 150 ? 35.231 8.146 -41.045 1.00 49.78 150 ALA A C 1
ATOM 1169 O O . ALA A 1 150 ? 35.647 8.287 -42.192 1.00 49.78 150 ALA A O 1
ATOM 1170 N N . ALA A 1 151 ? 35.617 8.963 -40.058 1.00 49.94 151 ALA A N 1
ATOM 1171 C CA . ALA A 1 151 ? 36.553 10.077 -40.251 1.00 49.94 151 ALA A CA 1
ATOM 1172 C C . ALA A 1 151 ? 38.000 9.611 -40.523 1.00 49.94 151 ALA A C 1
ATOM 1174 O O . ALA A 1 151 ? 38.747 10.266 -41.253 1.00 49.94 151 ALA A O 1
ATOM 1175 N N . GLY A 1 152 ? 38.398 8.455 -39.981 1.00 44.75 152 GLY A N 1
ATOM 1176 C CA . GLY A 1 152 ? 39.701 7.842 -40.256 1.00 44.75 152 GLY A CA 1
ATOM 1177 C C . GLY A 1 152 ? 39.850 7.321 -41.691 1.00 44.75 152 GLY A C 1
ATOM 1178 O O . GLY A 1 152 ? 40.968 7.228 -42.189 1.00 44.75 152 GLY A O 1
ATOM 1179 N N . THR A 1 153 ? 38.745 7.031 -42.387 1.00 44.69 153 THR A N 1
ATOM 1180 C CA . THR A 1 153 ? 38.784 6.559 -43.784 1.00 44.69 153 THR A CA 1
ATOM 1181 C C . THR A 1 153 ? 38.945 7.702 -44.795 1.00 44.69 153 THR A C 1
ATOM 1183 O O . THR A 1 153 ? 39.359 7.465 -45.926 1.00 44.69 153 THR A O 1
ATOM 1186 N N . THR A 1 154 ? 38.664 8.949 -44.397 1.00 42.75 154 THR A N 1
ATOM 1187 C CA . THR A 1 154 ? 38.746 10.140 -45.263 1.00 42.75 154 THR A CA 1
ATOM 1188 C C . THR A 1 154 ? 40.084 10.879 -45.223 1.00 42.75 154 THR A C 1
ATOM 1190 O O . THR A 1 154 ? 40.313 11.723 -46.079 1.00 42.75 154 THR A O 1
ATOM 1193 N N . SER A 1 155 ? 40.980 10.579 -44.274 1.00 36.97 155 SER A N 1
ATOM 1194 C CA . SER A 1 155 ? 42.247 11.320 -44.110 1.00 36.97 155 SER A CA 1
ATOM 1195 C C . SER A 1 155 ? 43.489 10.591 -44.647 1.00 36.97 155 SER A C 1
ATOM 1197 O O . SER A 1 155 ? 44.609 11.027 -44.392 1.00 36.97 155 SER A O 1
ATOM 1199 N N . GLY A 1 156 ? 43.304 9.481 -45.367 1.00 44.53 156 GLY A N 1
ATOM 1200 C CA . GLY A 1 156 ? 44.376 8.689 -45.974 1.00 44.53 156 GLY A CA 1
ATOM 1201 C C . GLY A 1 156 ? 44.253 8.603 -47.493 1.00 44.53 156 GLY A C 1
ATOM 1202 O O . GLY A 1 156 ? 44.036 7.515 -48.020 1.00 44.53 156 GLY A O 1
ATOM 1203 N N . LYS A 1 157 ? 44.360 9.738 -48.186 1.00 32.69 157 LYS A N 1
ATOM 1204 C CA . LYS A 1 157 ? 44.754 9.822 -49.598 1.00 32.69 157 LYS A CA 1
ATOM 1205 C C . LYS A 1 157 ? 45.578 11.080 -49.812 1.00 32.69 157 LYS A C 1
ATOM 1207 O O . LYS A 1 157 ? 45.149 12.133 -49.295 1.00 32.69 157 LYS A O 1
#

Sequence (157 aa):
MFTNDFSKMFDPSQYTQTMQQNMQKFFDWSSAASTSKQNLEAMKQVSSIVTDTIANCTEKQFKYAQSTMEDCVEALRELSTAKGIEDYMSKQTEISKRSAEKAQSIAQEISTQWQKTQAKCSDIISQQTSQTLETFKSTATTAATAAKSAAGTTSGK